Protein AF-A0A0C2GUL5-F1 (afdb_monomer_lite)

Foldseek 3Di:
DDPPDDDLVVLLVVLVVLVVVLVVLVVVCCVVAPPDPQDPDPVVNVVCVVPVVVVNVVSVVVNVVSVVVSVVSLVVSLVVLVVVCVVPVVVSVVSNVVSVVVVVVVVVVVVVVVVVVVVSVVVVVVVVVVVVVVVVVVVVVVD

Sequence (143 aa):
MSSHAFNLKTAKQRLTRQLNELAASVKESEEYSHPWNFPTSLKDLQLFLATKPFIVTALCKKLECEKEGIWQFYNEYMCALTSLKEKDENVGSDLESNFEQYGEEKKEVASEIGNQLETRVVELECQEASIKQEMINETAHVT

pLDDT: mean 73.45, std 9.71, range [33.84, 90.31]

Secondary structure (DSSP, 8-state):
-------HHHHHHHHHHHHHHHHHHHHHHGGGPSSP---SSHHHHHHHHHHHHHHHHHHHHHHHHHHHHHHHHHHHHHHHHHHHHTT-HHHHHHHHHHHHHHHHHHHHHHHHHHHHHHHHHHHHHHHHHHHHHHHHHHHHT--

Organism: NCBI:txid51022

Structure (mmCIF, N/CA/C/O backbone):
data_AF-A0A0C2GUL5-F1
#
_entry.id   AF-A0A0C2GUL5-F1
#
loop_
_atom_site.group_PDB
_atom_site.id
_atom_site.type_symbol
_atom_site.label_atom_id
_atom_site.label_alt_id
_atom_site.label_comp_id
_atom_site.label_asym_id
_atom_site.label_entity_id
_atom_site.label_seq_id
_atom_site.pdbx_PDB_ins_code
_atom_site.Cartn_x
_atom_site.Cartn_y
_atom_site.Cartn_z
_atom_site.occupancy
_atom_site.B_iso_or_equiv
_atom_site.auth_seq_id
_atom_site.auth_comp_id
_atom_site.auth_asym_id
_atom_site.auth_atom_id
_atom_site.pdbx_PDB_model_num
ATOM 1 N N . MET A 1 1 ? 27.150 -14.673 -20.033 1.00 35.31 1 MET A N 1
ATOM 2 C CA . MET A 1 1 ? 26.002 -14.459 -19.126 1.00 35.31 1 MET A CA 1
ATOM 3 C C . MET A 1 1 ? 24.932 -13.719 -19.908 1.00 35.31 1 MET A C 1
ATOM 5 O O . MET A 1 1 ? 25.270 -12.759 -20.585 1.00 35.31 1 MET A O 1
ATOM 9 N N . SER A 1 2 ? 23.707 -14.246 -19.944 1.00 33.84 2 SER A N 1
ATOM 10 C CA . SER A 1 2 ? 22.619 -13.730 -20.785 1.00 33.84 2 SER A CA 1
ATOM 11 C C . SER A 1 2 ? 22.250 -12.306 -20.360 1.00 33.84 2 SER A C 1
ATOM 13 O O . SER A 1 2 ? 21.693 -12.105 -19.286 1.00 33.84 2 SER A O 1
ATOM 15 N N . SER A 1 3 ? 22.590 -11.329 -21.202 1.00 43.31 3 SER A N 1
ATOM 16 C CA . SER A 1 3 ? 22.059 -9.969 -21.143 1.00 43.31 3 SER A CA 1
ATOM 17 C C . SER A 1 3 ? 20.572 -10.048 -21.479 1.00 43.31 3 SER A C 1
ATOM 19 O O . SER A 1 3 ? 20.196 -10.098 -22.650 1.00 43.31 3 SER A O 1
ATOM 21 N N . HIS A 1 4 ? 19.716 -10.159 -20.465 1.00 51.16 4 HIS A N 1
ATOM 22 C CA . HIS A 1 4 ? 18.304 -9.870 -20.671 1.00 51.16 4 HIS A CA 1
ATOM 23 C C . HIS A 1 4 ? 18.205 -8.370 -20.931 1.00 51.16 4 HIS A C 1
ATOM 25 O O . HIS A 1 4 ? 18.445 -7.565 -20.034 1.00 51.16 4 HIS A O 1
ATOM 31 N N . ALA A 1 5 ? 17.921 -8.011 -22.185 1.00 60.59 5 ALA A N 1
ATOM 32 C CA . ALA A 1 5 ? 17.712 -6.632 -22.589 1.00 60.59 5 ALA A CA 1
ATOM 33 C C . ALA A 1 5 ? 16.672 -5.985 -21.664 1.00 60.59 5 ALA A C 1
ATOM 35 O O . ALA A 1 5 ? 15.583 -6.526 -21.453 1.00 60.59 5 ALA A O 1
ATOM 36 N N . PHE A 1 6 ? 17.043 -4.843 -21.093 1.00 65.56 6 PHE A N 1
ATOM 37 C CA . PHE A 1 6 ? 16.184 -4.043 -20.237 1.00 65.56 6 PHE A CA 1
ATOM 38 C C . PHE A 1 6 ? 14.845 -3.762 -20.942 1.00 65.56 6 PHE A C 1
ATOM 40 O O . PHE A 1 6 ? 14.818 -3.267 -22.068 1.00 65.56 6 PHE A O 1
ATOM 47 N N . ASN A 1 7 ? 13.726 -4.109 -20.297 1.00 79.31 7 ASN A N 1
ATOM 48 C CA . ASN A 1 7 ? 12.389 -3.981 -20.876 1.00 79.31 7 ASN A CA 1
ATOM 49 C C . ASN A 1 7 ? 11.496 -3.098 -19.997 1.00 79.31 7 ASN A C 1
ATOM 51 O O . ASN A 1 7 ? 10.854 -3.577 -19.057 1.00 79.31 7 ASN A O 1
ATOM 55 N N . LEU A 1 8 ? 11.434 -1.813 -20.355 1.00 73.31 8 LEU A N 1
ATOM 56 C CA . LEU A 1 8 ? 10.667 -0.780 -19.656 1.00 73.31 8 LEU A CA 1
ATOM 57 C C . LEU A 1 8 ? 9.188 -1.147 -19.491 1.00 73.31 8 LEU A C 1
ATOM 59 O O . LEU A 1 8 ? 8.599 -0.965 -18.427 1.00 73.31 8 LEU A O 1
ATOM 63 N N . LYS A 1 9 ? 8.583 -1.719 -20.537 1.00 79.19 9 LYS A N 1
ATOM 64 C CA . LYS A 1 9 ? 7.171 -2.118 -20.529 1.00 79.19 9 LYS A CA 1
ATOM 65 C C . LYS A 1 9 ? 6.888 -3.162 -19.448 1.00 79.19 9 LYS A C 1
ATOM 67 O O . LYS A 1 9 ? 5.903 -3.045 -18.723 1.00 79.19 9 LYS A O 1
ATOM 72 N N . THR A 1 10 ? 7.762 -4.158 -19.324 1.00 80.50 10 THR A N 1
ATOM 73 C CA . THR A 1 10 ? 7.602 -5.253 -18.356 1.00 80.50 10 THR A CA 1
ATOM 74 C C . THR A 1 10 ? 7.707 -4.744 -16.921 1.00 80.50 10 THR A C 1
ATOM 76 O O . THR A 1 10 ? 6.956 -5.179 -16.050 1.00 80.50 10 THR A O 1
ATOM 79 N N . ALA A 1 11 ? 8.586 -3.778 -16.663 1.00 75.75 11 ALA A N 1
ATOM 80 C CA . ALA A 1 11 ? 8.723 -3.213 -15.328 1.00 75.75 11 ALA A CA 1
ATOM 81 C C . ALA A 1 11 ? 7.606 -2.258 -14.945 1.00 75.75 11 ALA A C 1
ATOM 83 O O . ALA A 1 11 ? 7.108 -2.348 -13.827 1.00 75.75 11 ALA A O 1
ATOM 84 N N . LYS A 1 12 ? 7.137 -1.421 -15.879 1.00 78.06 12 LYS A N 1
ATOM 85 C CA . LYS A 1 12 ? 5.935 -0.603 -15.661 1.00 78.06 12 LYS A CA 1
ATOM 86 C C . LYS A 1 12 ? 4.729 -1.481 -15.325 1.00 78.06 12 LYS A C 1
ATOM 88 O O . LYS A 1 12 ? 4.004 -1.192 -14.374 1.00 78.06 12 LYS A O 1
ATOM 93 N N . GLN A 1 13 ? 4.550 -2.596 -16.040 1.00 78.75 13 GLN A N 1
ATOM 94 C CA . GLN A 1 13 ? 3.502 -3.577 -15.732 1.00 78.75 13 GLN A CA 1
ATOM 95 C C . GLN A 1 13 ? 3.674 -4.204 -14.344 1.00 78.75 13 GLN A C 1
ATOM 97 O O . GLN A 1 13 ? 2.699 -4.323 -13.604 1.00 78.75 13 GLN A O 1
ATOM 102 N N . ARG A 1 14 ? 4.899 -4.583 -13.971 1.00 79.88 14 ARG A N 1
ATOM 103 C CA . ARG A 1 14 ? 5.179 -5.200 -12.670 1.00 79.88 14 ARG A CA 1
ATOM 104 C C . ARG A 1 14 ? 4.964 -4.229 -11.505 1.00 79.88 14 ARG A C 1
ATOM 106 O O . ARG A 1 14 ? 4.298 -4.612 -10.549 1.00 79.88 14 ARG A O 1
ATOM 113 N N . LEU A 1 15 ? 5.420 -2.982 -11.632 1.00 76.50 15 LEU A N 1
ATOM 114 C CA . LEU A 1 15 ? 5.182 -1.919 -10.652 1.00 76.50 15 LEU A CA 1
ATOM 115 C C . LEU A 1 15 ? 3.685 -1.616 -10.515 1.00 76.50 15 LEU A C 1
ATOM 117 O O . LEU A 1 15 ? 3.168 -1.543 -9.407 1.00 76.50 15 LEU A O 1
ATOM 121 N N . THR A 1 16 ? 2.960 -1.529 -11.637 1.00 78.50 16 THR A N 1
ATOM 122 C CA . THR A 1 16 ? 1.493 -1.360 -11.626 1.00 78.50 16 THR A CA 1
ATOM 123 C C . THR A 1 16 ? 0.808 -2.489 -10.863 1.00 78.50 16 THR A C 1
ATOM 125 O O . THR A 1 16 ? -0.091 -2.238 -10.067 1.00 78.50 16 THR A O 1
ATOM 128 N N . ARG A 1 17 ? 1.234 -3.739 -11.081 1.00 83.56 17 ARG A N 1
ATOM 129 C CA . ARG A 1 17 ? 0.658 -4.891 -10.385 1.00 83.56 17 ARG A CA 1
ATOM 130 C C . ARG A 1 17 ? 0.883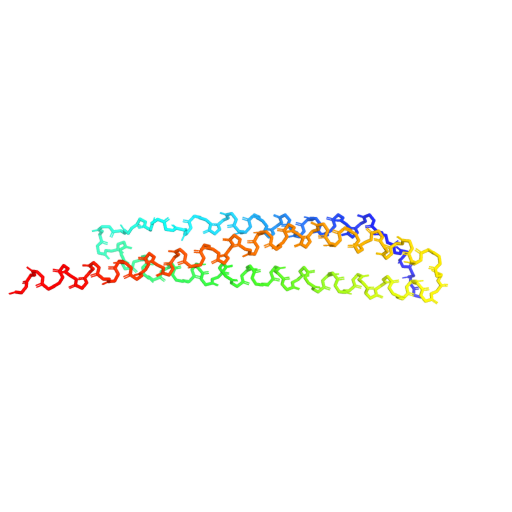 -4.810 -8.874 1.00 83.56 17 ARG A C 1
ATOM 132 O O . ARG A 1 17 ? -0.078 -4.975 -8.138 1.00 83.56 17 ARG A O 1
ATOM 139 N N . GLN A 1 18 ? 2.105 -4.512 -8.431 1.00 76.00 18 GLN A N 1
ATOM 140 C CA . GLN A 1 18 ? 2.414 -4.407 -6.999 1.00 76.00 18 GLN A CA 1
ATOM 141 C C . GLN A 1 18 ? 1.652 -3.254 -6.326 1.00 76.00 18 GLN A C 1
ATOM 143 O O . GLN A 1 18 ? 1.142 -3.418 -5.225 1.00 76.00 18 GLN A O 1
ATOM 148 N N . LEU A 1 19 ? 1.505 -2.113 -7.007 1.00 77.25 19 LEU A N 1
ATOM 149 C CA . LEU A 1 19 ? 0.696 -0.995 -6.508 1.00 77.25 19 LEU A CA 1
ATOM 150 C C . LEU A 1 19 ? -0.792 -1.359 -6.394 1.00 77.25 19 LEU A C 1
ATOM 152 O O . LEU A 1 19 ? -1.446 -0.976 -5.429 1.00 77.25 19 LEU A O 1
ATOM 156 N N . ASN A 1 20 ? -1.327 -2.127 -7.346 1.00 79.31 20 ASN A N 1
ATOM 157 C CA . ASN A 1 20 ? -2.710 -2.606 -7.282 1.00 79.31 20 ASN A CA 1
ATOM 158 C C . ASN A 1 20 ? -2.921 -3.627 -6.153 1.00 79.31 20 ASN A C 1
ATOM 160 O O . ASN A 1 20 ? -3.974 -3.621 -5.519 1.00 79.31 20 ASN A O 1
ATOM 164 N N . GLU A 1 21 ? -1.941 -4.499 -5.905 1.00 83.19 21 GLU A N 1
ATOM 165 C CA . GLU A 1 21 ? -1.954 -5.439 -4.777 1.00 83.19 21 GLU A CA 1
ATOM 166 C C . GLU A 1 21 ? -1.973 -4.679 -3.441 1.00 83.19 21 GLU A C 1
ATOM 168 O O . GLU A 1 21 ? -2.839 -4.945 -2.608 1.00 83.19 21 GLU A O 1
ATOM 173 N N . LEU A 1 22 ? -1.125 -3.652 -3.295 1.00 77.62 22 LEU A N 1
ATOM 174 C CA . LEU A 1 22 ? -1.123 -2.776 -2.121 1.00 77.62 22 LEU A CA 1
ATOM 175 C C . LEU A 1 22 ? -2.471 -2.059 -1.938 1.00 77.62 22 LEU A C 1
ATOM 177 O O . LEU A 1 22 ? -3.016 -2.038 -0.838 1.00 77.62 22 LEU A O 1
ATOM 181 N N . ALA A 1 23 ? -3.053 -1.518 -3.014 1.00 77.44 23 ALA A N 1
ATOM 182 C CA . ALA A 1 23 ? -4.362 -0.865 -2.960 1.00 77.44 23 ALA A CA 1
ATOM 183 C C . ALA A 1 23 ? -5.481 -1.824 -2.511 1.00 77.44 23 ALA A C 1
ATOM 185 O O . ALA A 1 23 ? -6.379 -1.431 -1.765 1.00 77.44 23 ALA A O 1
ATOM 186 N N . ALA A 1 24 ? -5.422 -3.093 -2.925 1.00 82.56 24 ALA A N 1
ATOM 187 C CA . ALA A 1 24 ? -6.362 -4.112 -2.470 1.00 82.56 24 ALA A CA 1
ATOM 188 C C . ALA A 1 24 ? -6.192 -4.427 -0.973 1.00 82.56 24 ALA A C 1
ATOM 190 O O . ALA A 1 24 ? -7.192 -4.497 -0.261 1.00 82.56 24 ALA A O 1
ATOM 191 N N . SER A 1 25 ? -4.951 -4.552 -0.486 1.00 77.06 25 SER A N 1
ATOM 192 C CA . SER A 1 25 ? -4.653 -4.748 0.942 1.00 77.06 25 SER A CA 1
ATOM 193 C C . SER A 1 25 ? -5.106 -3.558 1.802 1.00 77.06 25 SER A C 1
ATOM 195 O O . SER A 1 25 ? -5.632 -3.750 2.897 1.00 77.06 25 SER A O 1
ATOM 197 N N . VAL A 1 26 ? -4.958 -2.324 1.304 1.00 78.81 26 VAL A N 1
ATOM 198 C CA . VAL A 1 26 ? -5.470 -1.118 1.981 1.00 78.81 26 VAL A CA 1
ATOM 199 C C 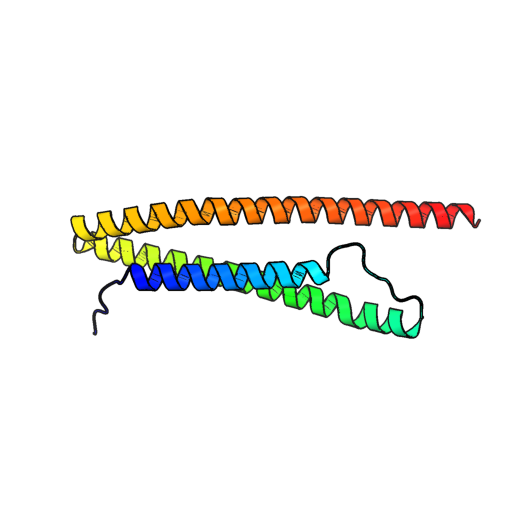. VAL A 1 26 ? -6.994 -1.159 2.065 1.00 78.81 26 VAL A C 1
ATOM 201 O O . VAL A 1 26 ? -7.549 -0.923 3.133 1.00 78.81 26 VAL A O 1
ATOM 204 N N . LYS A 1 27 ? -7.681 -1.543 0.987 1.00 81.56 27 LYS A N 1
ATOM 205 C CA . LYS A 1 27 ? -9.141 -1.680 1.001 1.00 81.56 27 LYS A CA 1
ATOM 206 C C . LYS A 1 27 ? -9.627 -2.766 1.969 1.00 81.56 27 LYS A C 1
ATOM 208 O O . LYS A 1 27 ? -10.602 -2.561 2.678 1.00 81.56 27 LYS A O 1
ATOM 213 N N . GLU A 1 28 ? -8.935 -3.903 2.040 1.00 76.38 28 GLU A N 1
ATOM 214 C CA . GLU A 1 28 ? -9.213 -4.965 3.026 1.00 76.38 28 GLU A CA 1
ATOM 215 C C . GLU A 1 28 ? -9.089 -4.438 4.469 1.00 76.38 28 GLU A C 1
ATOM 217 O O . GLU A 1 28 ? -9.865 -4.804 5.350 1.00 76.38 28 GLU A O 1
ATOM 222 N N . SER A 1 29 ? -8.158 -3.509 4.710 1.00 75.25 29 SER A N 1
ATOM 223 C CA . SER A 1 29 ? -7.982 -2.877 6.021 1.00 75.25 29 SER A CA 1
ATOM 224 C C . SER A 1 29 ? -9.179 -2.023 6.459 1.00 75.25 29 SER A C 1
ATOM 226 O O . SER A 1 29 ? -9.431 -1.891 7.660 1.00 75.25 29 SER A O 1
ATOM 228 N N . GLU A 1 30 ? -9.958 -1.489 5.510 1.00 76.94 30 GLU A N 1
ATOM 229 C CA . GLU A 1 30 ? -11.130 -0.652 5.792 1.00 76.94 30 GLU A CA 1
ATOM 230 C C . GLU A 1 30 ? -12.225 -1.425 6.543 1.00 76.94 30 GLU A C 1
ATOM 232 O O . GLU A 1 30 ? -12.976 -0.828 7.316 1.00 76.94 30 GLU A O 1
ATOM 237 N N . GLU A 1 31 ? -12.279 -2.756 6.408 1.00 71.81 31 GLU A N 1
ATOM 238 C CA . GLU A 1 31 ? -13.200 -3.630 7.158 1.00 71.81 31 GLU A CA 1
ATOM 239 C C . GLU A 1 31 ? -12.930 -3.629 8.672 1.00 71.81 31 GLU A C 1
ATOM 241 O O . GLU A 1 31 ? -13.774 -4.030 9.478 1.00 71.81 31 GLU A O 1
ATOM 246 N N . TYR A 1 32 ? -11.746 -3.164 9.068 1.00 71.81 32 TYR A N 1
ATOM 247 C CA . TYR A 1 32 ? -11.325 -2.998 10.454 1.00 71.81 32 TYR A CA 1
ATOM 248 C C . TYR A 1 32 ? -11.320 -1.523 10.870 1.00 71.81 32 TYR A C 1
ATOM 250 O O . TYR A 1 32 ? -10.767 -1.182 11.915 1.00 71.81 32 TYR A O 1
ATOM 258 N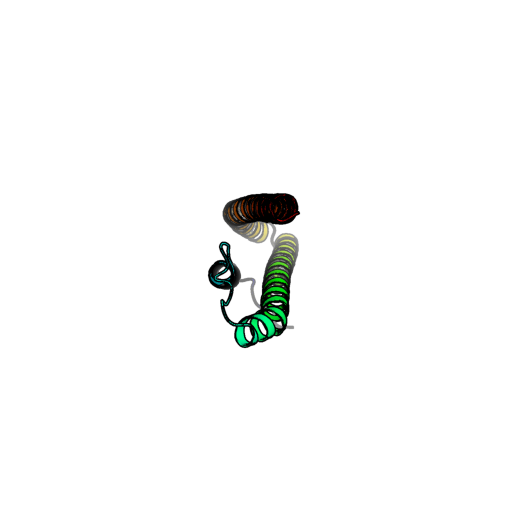 N . SER A 1 33 ? -11.931 -0.640 10.078 1.00 63.81 33 SER A N 1
ATOM 259 C CA . SER A 1 33 ? -12.061 0.777 10.407 1.00 63.81 33 SER A CA 1
ATOM 260 C C . SER A 1 33 ? -13.213 1.044 11.387 1.00 63.81 33 SER A C 1
ATOM 262 O O . SER A 1 33 ? -14.117 0.231 11.574 1.00 63.81 33 SER A O 1
ATOM 264 N N . HIS A 1 34 ? -13.133 2.171 12.092 1.00 58.19 34 HIS A N 1
ATOM 265 C CA . HIS A 1 34 ? -14.116 2.572 13.097 1.00 58.19 34 HIS A CA 1
ATOM 266 C C . HIS A 1 34 ? -15.448 3.050 12.479 1.00 58.19 34 HIS A C 1
ATOM 268 O O . HIS A 1 34 ? -15.424 3.654 11.401 1.00 58.19 34 HIS A O 1
ATOM 274 N N . PRO A 1 35 ? -16.583 2.897 13.196 1.00 58.69 35 PRO A N 1
ATOM 275 C CA . PRO A 1 35 ? -16.704 2.304 14.530 1.00 58.69 35 PRO A CA 1
ATOM 276 C C . PRO A 1 35 ? -16.703 0.774 14.514 1.00 58.69 35 PRO A C 1
ATOM 278 O O . PRO A 1 35 ? -17.307 0.133 13.655 1.00 58.69 35 PRO A O 1
ATOM 281 N N . TRP A 1 36 ? -16.028 0.176 15.497 1.00 71.75 36 TRP A N 1
ATOM 282 C CA . TRP A 1 36 ? -16.015 -1.276 15.650 1.00 71.75 36 TRP A CA 1
ATOM 283 C C . TRP A 1 36 ? -17.353 -1.747 16.211 1.00 71.75 36 TRP A C 1
ATOM 285 O O . TRP A 1 36 ? -17.796 -1.285 17.261 1.00 71.75 36 TRP A O 1
ATOM 295 N N . ASN A 1 37 ? -17.972 -2.718 15.542 1.00 70.62 37 ASN A N 1
ATOM 296 C CA . ASN A 1 37 ? -19.128 -3.415 16.094 1.00 70.62 37 ASN A CA 1
ATOM 297 C C . ASN A 1 37 ? -18.661 -4.302 17.254 1.00 70.62 37 ASN A C 1
ATOM 299 O O . ASN A 1 37 ? -18.250 -5.448 17.050 1.00 70.62 37 ASN A O 1
ATOM 303 N N . PHE A 1 38 ? -18.679 -3.745 18.466 1.00 74.06 38 PHE A N 1
ATOM 304 C CA . PHE A 1 38 ? -18.314 -4.476 19.669 1.00 74.06 38 PHE A CA 1
ATOM 305 C C . PHE A 1 38 ? -19.348 -5.563 19.966 1.00 74.06 38 PHE A C 1
ATOM 307 O O . PHE A 1 38 ? -20.556 -5.313 19.894 1.00 74.06 38 PHE A O 1
ATOM 314 N N . PRO A 1 39 ? -18.905 -6.777 20.320 1.00 84.44 39 PRO A N 1
ATOM 315 C CA . PRO A 1 39 ? -19.834 -7.821 20.696 1.00 84.44 39 PRO A CA 1
ATOM 316 C C . PRO A 1 39 ? -20.563 -7.470 21.992 1.00 84.44 39 PRO A C 1
ATOM 318 O O . PRO A 1 39 ? -19.969 -6.962 22.940 1.00 84.44 39 PRO A O 1
ATOM 321 N N . THR A 1 40 ? -21.848 -7.804 22.050 1.00 84.19 40 THR A N 1
ATOM 322 C CA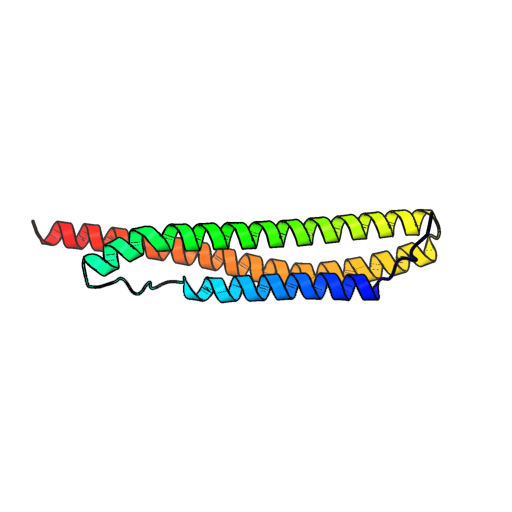 . THR A 1 40 ? -22.706 -7.557 23.218 1.00 84.19 40 THR A CA 1
ATOM 323 C C . THR A 1 40 ? -22.715 -8.720 24.213 1.00 84.19 40 THR A C 1
ATOM 325 O O . THR A 1 40 ? -23.232 -8.581 25.320 1.00 84.19 40 THR A O 1
ATOM 328 N N . SER A 1 41 ? -22.140 -9.871 23.846 1.00 90.31 41 SER A N 1
ATOM 329 C CA . SER A 1 41 ? -22.026 -11.043 24.715 1.00 90.31 41 SER A CA 1
ATOM 330 C C . SER A 1 41 ? -20.608 -11.190 25.273 1.00 90.31 41 SER A C 1
ATOM 332 O O . SER A 1 41 ? -19.620 -10.917 24.591 1.00 90.31 41 SER A O 1
ATOM 334 N N . LEU A 1 42 ? -20.495 -11.683 26.511 1.00 79.31 42 LEU A N 1
ATOM 335 C CA . LEU A 1 42 ? -19.202 -11.903 27.170 1.00 79.31 42 LEU A CA 1
ATOM 336 C C . LEU A 1 42 ? -18.303 -12.869 26.383 1.00 79.31 42 LEU A C 1
ATOM 338 O O . LEU A 1 42 ? -17.098 -12.654 26.275 1.00 79.31 42 LEU A O 1
ATOM 342 N N . LYS A 1 43 ? -18.892 -13.928 25.821 1.00 85.19 43 LYS A N 1
ATOM 343 C CA . LYS A 1 43 ? -18.164 -14.940 25.049 1.00 85.19 43 LYS A CA 1
ATOM 344 C C . LYS A 1 43 ? -17.601 -14.351 23.758 1.00 85.19 43 LYS A C 1
ATOM 346 O O . LYS A 1 43 ? -16.443 -14.595 23.421 1.00 85.19 43 LYS A O 1
ATOM 351 N N . ASP A 1 44 ? -18.405 -13.559 23.059 1.00 79.50 44 ASP A N 1
ATOM 352 C CA . ASP A 1 44 ? -17.985 -12.950 21.803 1.00 79.50 44 ASP A CA 1
ATOM 353 C C . ASP A 1 44 ? -16.977 -11.825 22.052 1.00 79.50 44 ASP A C 1
ATOM 355 O O . ASP A 1 44 ? -16.033 -11.680 21.282 1.00 79.50 44 ASP A O 1
ATOM 359 N N . LEU A 1 45 ? -17.100 -11.094 23.166 1.00 79.06 45 LEU A N 1
ATOM 360 C CA . LEU A 1 45 ? -16.121 -10.092 23.590 1.00 79.06 45 LEU A CA 1
ATOM 361 C C . LEU A 1 45 ? -14.754 -10.722 23.892 1.00 79.06 45 LEU A C 1
ATOM 363 O O . LEU A 1 45 ? -13.728 -10.213 23.445 1.00 79.06 45 LEU A O 1
ATOM 367 N N . GLN A 1 46 ? -14.723 -11.853 24.601 1.00 78.50 46 GLN A N 1
ATOM 368 C CA . GLN A 1 46 ? -13.480 -12.590 24.859 1.00 78.50 46 GLN A CA 1
ATOM 369 C C . GLN A 1 46 ? -12.816 -13.050 23.558 1.00 78.50 46 GLN A C 1
ATOM 371 O O . GLN A 1 46 ? -11.609 -12.880 23.386 1.00 78.50 46 GLN A O 1
ATOM 376 N N . LEU A 1 47 ? -13.604 -13.589 22.624 1.00 80.94 47 LEU A N 1
ATOM 377 C CA . LEU A 1 47 ? -13.104 -13.992 21.312 1.00 80.94 47 LEU A CA 1
ATOM 378 C C . LEU A 1 47 ? -12.587 -12.789 20.514 1.00 80.94 47 LEU A C 1
ATOM 380 O O . LEU A 1 47 ? -11.527 -12.863 19.898 1.00 80.94 47 LEU A O 1
ATOM 384 N N . PHE A 1 48 ? -13.310 -11.674 20.544 1.00 79.50 48 PHE A N 1
ATOM 385 C CA . PHE A 1 48 ? -12.950 -10.443 19.854 1.00 79.50 48 PHE A CA 1
ATOM 386 C C . PHE A 1 48 ? -11.612 -9.888 20.344 1.00 79.50 48 PHE A C 1
ATOM 388 O O . PHE A 1 48 ? -10.713 -9.653 19.537 1.00 79.50 48 PHE A O 1
ATOM 395 N N . LEU A 1 49 ? -11.438 -9.772 21.663 1.00 78.81 49 LEU A N 1
ATOM 396 C CA . LEU A 1 49 ? -10.191 -9.315 22.281 1.00 78.81 49 LEU A CA 1
ATOM 397 C C . LEU A 1 49 ? -9.021 -10.269 22.008 1.00 78.81 49 LEU A C 1
ATOM 399 O O . LEU A 1 49 ? -7.893 -9.821 21.828 1.00 78.81 49 LEU A O 1
ATOM 403 N N . ALA A 1 50 ? -9.284 -11.576 21.934 1.00 81.88 50 ALA A N 1
ATOM 404 C CA . ALA A 1 50 ? -8.258 -12.575 21.658 1.00 81.88 50 ALA A CA 1
ATOM 405 C C . ALA A 1 50 ? -7.849 -12.656 20.178 1.00 81.88 50 ALA A C 1
ATOM 407 O O . ALA A 1 50 ? -6.786 -13.193 19.891 1.00 81.88 50 ALA A O 1
ATOM 408 N N . THR A 1 51 ? -8.671 -12.178 19.235 1.00 80.44 51 THR A N 1
ATOM 409 C CA . THR A 1 51 ? -8.457 -12.408 17.791 1.00 80.44 51 THR A CA 1
ATOM 410 C C . THR A 1 51 ? -8.175 -11.136 17.003 1.00 80.44 51 THR A C 1
ATOM 412 O O . THR A 1 51 ? -7.259 -11.118 16.180 1.00 80.44 51 THR A O 1
ATOM 415 N N . LYS A 1 52 ? -8.906 -10.046 17.260 1.00 79.88 52 LYS A N 1
ATOM 416 C CA . LYS A 1 52 ? -8.792 -8.804 16.481 1.00 79.88 52 LYS A CA 1
ATOM 417 C C . LYS A 1 52 ? -7.397 -8.168 16.528 1.00 79.88 52 LYS A C 1
ATOM 419 O O . LYS A 1 52 ? -6.913 -7.818 15.453 1.00 79.88 52 LYS A O 1
ATOM 424 N N . PRO A 1 53 ? -6.691 -8.089 17.676 1.00 81.56 53 PRO A N 1
ATOM 425 C CA . PRO A 1 53 ? -5.331 -7.543 17.707 1.00 81.56 53 PRO A CA 1
ATOM 426 C C . PRO A 1 53 ? -4.344 -8.310 16.818 1.00 81.56 53 PRO A C 1
ATOM 428 O O . PRO A 1 53 ? -3.508 -7.701 16.151 1.00 81.56 53 PRO A O 1
ATOM 431 N N . PHE A 1 54 ? -4.457 -9.641 16.758 1.00 81.75 54 PHE A N 1
ATOM 432 C CA . PHE A 1 54 ? -3.600 -10.467 15.903 1.00 81.75 54 PHE A CA 1
ATOM 433 C C . PHE A 1 54 ? -3.869 -10.219 14.423 1.00 81.75 54 PHE A C 1
ATOM 435 O O . PHE A 1 54 ? -2.923 -10.086 13.649 1.00 81.75 54 PHE A O 1
ATOM 442 N N . ILE A 1 55 ? -5.146 -10.125 14.043 1.00 81.31 55 ILE A N 1
ATOM 443 C CA . ILE A 1 55 ? -5.558 -9.863 12.661 1.00 81.31 55 ILE A CA 1
ATOM 444 C C . ILE A 1 55 ? -5.048 -8.491 12.206 1.00 81.31 55 ILE A C 1
ATOM 446 O O . ILE A 1 55 ? -4.396 -8.400 11.169 1.00 81.31 55 ILE A O 1
ATOM 450 N N . VAL A 1 56 ? -5.252 -7.449 13.020 1.00 80.19 56 VAL A N 1
ATOM 451 C CA . VAL A 1 56 ? -4.765 -6.092 12.723 1.00 80.19 56 VAL A CA 1
ATOM 452 C C . VAL A 1 56 ? -3.239 -6.071 12.620 1.00 80.19 56 VAL A C 1
ATOM 454 O O . VAL A 1 56 ? -2.693 -5.561 11.648 1.00 80.19 56 VAL A O 1
ATOM 457 N N . THR A 1 57 ? -2.531 -6.704 13.560 1.00 82.88 57 THR A N 1
ATOM 458 C CA . THR A 1 57 ? -1.059 -6.774 13.529 1.00 82.88 57 THR A CA 1
ATOM 459 C C . THR A 1 57 ? -0.540 -7.485 12.277 1.00 82.88 57 THR A C 1
ATOM 461 O O . THR A 1 57 ? 0.453 -7.059 11.686 1.00 82.88 57 THR A O 1
ATOM 464 N N . ALA A 1 58 ? -1.181 -8.584 11.871 1.00 81.62 58 ALA A N 1
ATOM 465 C CA . ALA A 1 58 ? -0.803 -9.321 10.670 1.00 81.62 58 ALA A CA 1
ATOM 466 C C . ALA A 1 58 ? -1.008 -8.478 9.405 1.00 81.62 58 ALA A C 1
ATOM 468 O O . ALA A 1 58 ? -0.140 -8.462 8.533 1.00 81.62 58 ALA A O 1
ATOM 469 N N . LEU A 1 59 ? -2.115 -7.738 9.340 1.00 80.06 59 LEU A N 1
ATOM 470 C CA . LEU A 1 59 ? -2.424 -6.862 8.221 1.00 80.06 59 LEU A CA 1
ATOM 471 C C . LEU A 1 59 ? -1.450 -5.674 8.134 1.00 80.06 59 LEU A C 1
ATOM 473 O O . LEU A 1 59 ? -0.922 -5.407 7.056 1.00 80.06 59 LEU A O 1
ATOM 477 N N . CYS A 1 60 ? -1.095 -5.045 9.260 1.00 81.75 60 CYS A N 1
ATOM 478 C CA . CYS A 1 60 ? -0.058 -4.006 9.285 1.00 81.75 60 CYS A CA 1
ATOM 479 C C . CYS A 1 60 ? 1.296 -4.529 8.782 1.00 81.75 60 CYS A C 1
ATOM 481 O O . CYS A 1 60 ? 1.957 -3.872 7.981 1.00 81.75 60 CYS A O 1
ATOM 483 N N . LYS A 1 61 ? 1.703 -5.735 9.203 1.00 86.00 61 LYS A N 1
ATOM 484 C CA . LYS A 1 61 ? 2.947 -6.359 8.718 1.00 86.00 61 LYS A CA 1
ATOM 485 C C . LYS A 1 61 ? 2.912 -6.628 7.215 1.00 86.00 61 LYS A C 1
ATOM 487 O O . LYS A 1 61 ? 3.910 -6.397 6.542 1.00 86.00 61 LYS A O 1
ATOM 492 N N . LYS A 1 62 ? 1.779 -7.106 6.692 1.00 83.25 62 LYS A N 1
ATOM 493 C CA . LYS A 1 62 ? 1.589 -7.352 5.256 1.00 83.25 62 LYS A CA 1
ATOM 494 C C . LYS A 1 62 ? 1.766 -6.061 4.450 1.00 83.25 62 LYS A C 1
ATOM 496 O O . LYS A 1 62 ? 2.542 -6.058 3.500 1.00 83.25 62 LYS A O 1
ATOM 501 N N . LEU A 1 63 ? 1.120 -4.972 4.876 1.00 79.75 63 LEU A N 1
ATOM 502 C CA . LEU A 1 63 ? 1.222 -3.660 4.227 1.00 79.75 63 LEU A CA 1
ATOM 503 C C . LEU A 1 63 ? 2.658 -3.113 4.233 1.00 79.75 63 LEU A C 1
ATOM 505 O O . LEU A 1 63 ? 3.134 -2.632 3.206 1.00 79.75 63 LEU A O 1
ATOM 509 N N . GLU A 1 64 ? 3.372 -3.229 5.356 1.00 84.25 64 GLU A N 1
ATOM 510 C CA . GLU A 1 64 ? 4.779 -2.813 5.436 1.00 84.25 64 GLU A CA 1
ATOM 511 C C . GLU A 1 64 ? 5.683 -3.633 4.504 1.00 84.25 64 GLU A C 1
ATOM 513 O O . GLU A 1 64 ? 6.475 -3.062 3.753 1.00 84.25 64 GLU A O 1
ATOM 518 N N . CYS A 1 65 ? 5.520 -4.959 4.463 1.00 84.75 65 CYS A N 1
ATOM 519 C CA . CYS A 1 65 ? 6.283 -5.804 3.541 1.00 84.75 65 CYS A CA 1
ATOM 520 C C . CYS A 1 65 ? 5.999 -5.476 2.065 1.00 84.75 65 CYS A C 1
ATOM 522 O O . CYS A 1 65 ? 6.922 -5.464 1.248 1.00 84.75 65 CYS A O 1
ATOM 524 N N . GLU A 1 66 ? 4.741 -5.206 1.705 1.00 80.62 66 GLU A N 1
ATOM 525 C CA . GLU A 1 66 ? 4.363 -4.799 0.345 1.00 80.62 66 GLU A CA 1
ATOM 526 C C . GLU A 1 66 ? 4.997 -3.448 -0.026 1.00 80.62 66 GLU A C 1
ATOM 528 O O . GLU A 1 66 ? 5.572 -3.315 -1.112 1.00 80.62 66 GLU A O 1
ATOM 533 N N . LYS A 1 67 ? 4.985 -2.477 0.899 1.00 82.75 67 LYS A N 1
ATOM 534 C CA . LYS A 1 67 ? 5.637 -1.168 0.738 1.00 82.75 67 LYS A CA 1
ATOM 535 C C . LYS A 1 67 ? 7.146 -1.302 0.511 1.00 82.75 67 LYS A C 1
ATOM 537 O O . LYS A 1 67 ? 7.677 -0.739 -0.448 1.00 82.75 67 LYS A O 1
ATOM 542 N N . GLU A 1 68 ? 7.838 -2.065 1.358 1.00 85.00 68 GLU A N 1
ATOM 543 C CA . GLU A 1 68 ? 9.282 -2.304 1.229 1.00 85.00 68 GLU A CA 1
ATOM 544 C C . GLU A 1 68 ? 9.631 -3.018 -0.082 1.00 85.00 68 GLU A C 1
ATOM 54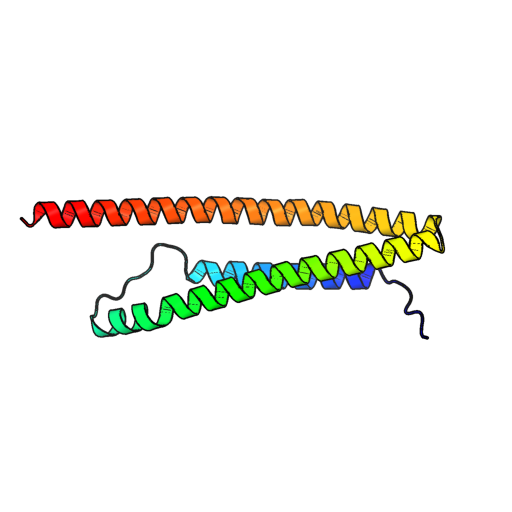6 O O . GLU A 1 68 ? 10.594 -2.643 -0.752 1.00 85.00 68 GLU A O 1
ATOM 551 N N . GLY A 1 69 ? 8.828 -4.005 -0.491 1.00 81.81 69 GLY A N 1
ATOM 552 C CA . GLY A 1 69 ? 9.032 -4.733 -1.743 1.00 81.81 69 GLY A CA 1
ATOM 553 C C . GLY A 1 69 ? 8.878 -3.854 -2.988 1.00 81.81 69 GLY A C 1
ATOM 554 O O . GLY A 1 69 ? 9.646 -3.996 -3.942 1.00 81.81 69 GLY A O 1
ATOM 555 N N . ILE A 1 70 ? 7.924 -2.917 -2.980 1.00 80.25 70 ILE A N 1
ATOM 556 C CA . ILE A 1 70 ? 7.767 -1.914 -4.047 1.00 80.25 70 ILE A CA 1
ATOM 557 C C . ILE A 1 70 ? 8.989 -0.991 -4.094 1.00 80.25 70 ILE A C 1
ATOM 559 O O . ILE A 1 70 ? 9.523 -0.736 -5.175 1.00 80.25 70 ILE A O 1
ATOM 563 N N . TRP A 1 71 ? 9.463 -0.530 -2.934 1.00 81.75 71 TRP A N 1
ATOM 564 C CA . TRP A 1 71 ? 10.631 0.348 -2.844 1.00 81.75 71 TRP A CA 1
ATOM 565 C C . TRP A 1 71 ? 11.917 -0.330 -3.330 1.00 81.75 71 TRP A C 1
ATOM 567 O O . TRP A 1 71 ? 12.678 0.251 -4.105 1.00 81.75 71 TRP A O 1
ATOM 577 N N . GLN A 1 72 ? 12.146 -1.581 -2.926 1.00 83.38 72 GLN A N 1
ATOM 578 C CA . GLN A 1 72 ? 13.275 -2.378 -3.407 1.00 83.38 72 GLN A CA 1
ATOM 579 C C . GLN A 1 72 ? 13.212 -2.573 -4.922 1.00 83.38 72 GLN A C 1
ATOM 581 O O . GLN A 1 72 ? 14.198 -2.303 -5.604 1.00 83.38 72 GLN A O 1
ATOM 586 N N . PHE A 1 73 ? 12.048 -2.956 -5.460 1.00 79.56 73 PHE A N 1
ATOM 587 C CA . PHE A 1 73 ? 11.872 -3.126 -6.902 1.00 79.56 73 PHE A CA 1
ATOM 588 C C . PHE A 1 73 ? 12.155 -1.832 -7.675 1.00 79.56 73 PHE A C 1
ATOM 590 O O . PHE A 1 73 ? 12.838 -1.861 -8.699 1.00 79.56 73 PHE A O 1
ATOM 597 N N . TYR A 1 74 ? 11.660 -0.694 -7.181 1.00 75.81 74 TYR A N 1
ATOM 598 C CA . TYR A 1 74 ? 11.923 0.610 -7.784 1.00 75.81 74 TYR A CA 1
ATOM 599 C C . TYR A 1 74 ? 13.425 0.928 -7.814 1.00 75.81 74 TYR A C 1
ATOM 601 O O . TYR A 1 74 ? 13.958 1.269 -8.870 1.00 75.81 74 TYR A O 1
ATOM 609 N N . ASN A 1 75 ? 14.127 0.738 -6.692 1.00 79.62 75 ASN A N 1
ATOM 610 C CA . ASN A 1 75 ? 15.567 0.991 -6.598 1.00 79.62 75 ASN A CA 1
ATOM 611 C C . ASN A 1 75 ? 16.392 0.067 -7.498 1.00 79.62 75 ASN A C 1
ATOM 613 O O . ASN A 1 75 ? 17.282 0.540 -8.201 1.00 79.62 75 ASN A O 1
ATOM 617 N N . GLU A 1 76 ? 16.084 -1.232 -7.527 1.00 82.12 76 GLU A N 1
ATOM 618 C CA . GLU A 1 76 ? 16.737 -2.184 -8.434 1.00 82.12 76 GLU A CA 1
ATOM 619 C C . GLU A 1 76 ? 16.596 -1.746 -9.896 1.00 82.12 76 GLU A C 1
ATOM 621 O O . GLU A 1 76 ? 17.541 -1.847 -10.684 1.00 82.12 76 GLU A O 1
ATOM 626 N N . TYR A 1 77 ? 15.421 -1.224 -10.252 1.00 79.00 77 TYR A N 1
ATOM 627 C CA . TYR A 1 77 ? 15.139 -0.771 -11.603 1.00 79.00 77 TYR A CA 1
ATOM 628 C C . TYR A 1 77 ? 15.872 0.523 -11.965 1.00 79.00 77 TYR A C 1
ATOM 630 O O . TYR A 1 77 ? 16.425 0.620 -13.062 1.00 79.00 77 TYR A O 1
ATOM 638 N N . MET A 1 78 ? 15.944 1.475 -11.031 1.00 74.75 78 MET A N 1
ATOM 639 C CA . MET A 1 78 ? 16.746 2.690 -11.186 1.00 74.75 78 MET A CA 1
ATOM 640 C C . MET A 1 78 ? 18.232 2.361 -11.348 1.00 74.75 78 MET A C 1
ATOM 642 O O . MET A 1 78 ? 18.865 2.844 -12.280 1.00 74.75 78 MET A O 1
ATOM 646 N N . CYS A 1 79 ? 18.780 1.455 -10.533 1.00 80.00 79 CYS A N 1
ATOM 647 C CA . CYS A 1 79 ? 20.166 1.012 -10.687 1.00 80.00 79 CYS A CA 1
ATOM 648 C C . CYS A 1 79 ? 20.420 0.370 -12.062 1.00 80.00 79 CYS A C 1
ATOM 650 O O . CYS A 1 79 ? 21.441 0.644 -12.695 1.00 80.00 79 CYS A O 1
ATOM 652 N N . ALA A 1 80 ? 19.489 -0.456 -12.553 1.00 78.50 80 ALA A N 1
ATOM 653 C CA . ALA A 1 80 ? 19.599 -1.072 -13.875 1.00 78.50 80 ALA A CA 1
ATOM 654 C C . ALA A 1 80 ? 19.570 -0.037 -15.016 1.00 78.50 80 ALA A C 1
ATOM 656 O O . ALA A 1 80 ? 20.291 -0.204 -16.002 1.00 78.50 80 ALA A O 1
ATOM 657 N N . LEU A 1 81 ? 18.776 1.030 -14.873 1.00 72.50 81 LEU A N 1
ATOM 658 C CA . LEU A 1 81 ? 18.733 2.164 -15.800 1.00 72.50 81 LEU A CA 1
ATOM 659 C C . LEU A 1 81 ? 20.045 2.947 -15.806 1.00 72.50 81 LEU A C 1
ATOM 661 O O . LEU A 1 81 ? 20.605 3.180 -16.878 1.00 72.50 81 LEU A O 1
ATOM 665 N N . THR A 1 82 ? 20.586 3.268 -14.630 1.00 75.44 82 THR A N 1
ATOM 666 C CA . THR A 1 82 ? 21.884 3.944 -14.505 1.00 75.44 82 THR A CA 1
ATOM 667 C C . THR A 1 82 ? 22.997 3.128 -15.174 1.00 75.44 82 THR A C 1
ATOM 669 O O . THR A 1 82 ? 23.749 3.658 -15.989 1.00 75.44 82 THR A O 1
ATOM 672 N N . SER A 1 83 ? 23.045 1.809 -14.947 1.00 77.62 83 SER A N 1
ATOM 673 C CA . SER A 1 83 ? 24.008 0.916 -15.616 1.00 77.62 83 SER A CA 1
ATOM 674 C C . SER A 1 83 ? 23.805 0.786 -17.134 1.00 77.62 83 SER A C 1
ATOM 676 O O . SER A 1 83 ? 24.727 0.383 -17.848 1.00 77.62 83 SER A O 1
ATOM 678 N N . LEU A 1 84 ? 22.597 1.053 -17.643 1.00 74.94 84 LEU A N 1
ATOM 679 C CA . LEU A 1 84 ? 22.313 1.081 -19.080 1.00 74.94 84 LEU A CA 1
ATOM 680 C C . LEU A 1 84 ? 22.797 2.399 -19.699 1.00 74.94 84 LEU A C 1
ATOM 682 O O . LEU A 1 84 ? 23.428 2.375 -20.753 1.00 74.94 84 LEU A O 1
ATOM 686 N N . LYS A 1 85 ? 22.572 3.521 -19.008 1.00 70.00 85 LYS A N 1
ATOM 687 C CA . LYS A 1 85 ? 23.046 4.860 -19.384 1.00 70.00 85 LYS A CA 1
ATOM 688 C C . LYS A 1 85 ? 24.564 4.947 -19.468 1.00 70.00 85 LYS A C 1
ATOM 690 O O . LYS A 1 85 ? 25.088 5.546 -20.396 1.00 70.00 85 LYS A O 1
ATOM 695 N N . GLU A 1 86 ? 25.274 4.276 -18.566 1.00 75.88 86 GLU A N 1
ATOM 696 C CA . GLU A 1 86 ? 26.738 4.160 -18.625 1.00 75.88 86 GLU A CA 1
ATOM 697 C C . GLU A 1 86 ? 27.244 3.421 -19.882 1.00 75.88 86 GLU A C 1
ATOM 699 O O . GLU A 1 86 ? 28.405 3.577 -20.260 1.00 75.88 86 GLU A O 1
ATOM 704 N N . LYS A 1 87 ? 26.401 2.604 -20.532 1.00 75.12 87 LYS A N 1
ATOM 705 C CA . LYS A 1 87 ? 26.753 1.817 -21.730 1.00 75.12 87 LYS A CA 1
ATOM 706 C C . LYS A 1 87 ? 26.281 2.454 -23.036 1.00 75.12 87 LYS A C 1
ATOM 708 O O . LYS A 1 87 ? 26.960 2.307 -24.048 1.00 75.12 87 LYS A O 1
ATOM 713 N N . ASP A 1 88 ? 25.124 3.107 -23.016 1.00 71.00 88 ASP A N 1
ATOM 714 C CA . ASP A 1 88 ? 24.541 3.845 -24.136 1.00 71.00 88 ASP A CA 1
ATOM 715 C C . ASP A 1 88 ? 23.761 5.040 -23.574 1.00 71.00 88 ASP A C 1
ATOM 717 O O . ASP A 1 88 ? 22.641 4.902 -23.076 1.00 71.00 88 ASP A O 1
ATOM 721 N N . GLU A 1 89 ? 24.397 6.211 -23.605 1.00 71.88 89 GLU A N 1
ATOM 722 C CA . GLU A 1 89 ? 23.934 7.416 -22.914 1.00 71.88 89 GLU A CA 1
ATOM 723 C C . GLU A 1 89 ? 22.587 7.919 -23.452 1.00 71.88 89 GLU A C 1
ATOM 725 O O . GLU A 1 89 ? 21.711 8.281 -22.668 1.00 71.88 89 GLU A O 1
ATOM 730 N N . ASN A 1 90 ? 22.373 7.858 -24.771 1.00 69.50 90 ASN A N 1
ATOM 731 C CA . ASN A 1 90 ? 21.123 8.308 -25.389 1.00 69.50 90 ASN A CA 1
ATOM 732 C C . ASN A 1 90 ? 19.963 7.357 -25.069 1.00 69.50 90 ASN A C 1
ATOM 734 O O . ASN A 1 90 ? 18.888 7.805 -24.675 1.00 69.50 90 ASN A O 1
ATOM 738 N N . VAL A 1 91 ? 20.175 6.041 -25.187 1.00 69.00 91 VAL A N 1
ATOM 739 C CA . VAL A 1 91 ? 19.122 5.052 -24.896 1.00 69.00 91 VAL A CA 1
ATOM 740 C C . VAL A 1 91 ? 18.820 4.991 -23.396 1.00 69.00 91 VAL A C 1
ATOM 742 O O . VAL A 1 91 ? 17.659 4.886 -23.001 1.00 69.00 91 VAL A O 1
ATOM 745 N N . GLY A 1 92 ? 19.845 5.075 -22.547 1.00 66.19 92 GLY A N 1
ATOM 746 C CA . GLY A 1 92 ? 19.681 5.067 -21.098 1.00 66.19 92 GLY A CA 1
ATOM 747 C C . GLY A 1 92 ? 19.006 6.326 -20.563 1.00 66.19 92 GLY A C 1
ATOM 748 O O . GLY A 1 92 ? 18.130 6.203 -19.713 1.00 66.19 92 GLY A O 1
ATOM 749 N N . SER A 1 93 ? 19.342 7.511 -21.086 1.00 72.50 93 SER A N 1
ATOM 750 C CA . SER A 1 93 ? 18.747 8.771 -20.622 1.00 72.50 93 SER A CA 1
ATOM 751 C C . SER A 1 93 ? 17.268 8.903 -21.008 1.00 72.50 93 SER A C 1
ATOM 753 O O . SER A 1 93 ? 16.471 9.362 -20.190 1.00 72.50 93 SER A O 1
ATOM 755 N N . ASP A 1 94 ? 16.872 8.447 -22.203 1.00 76.38 94 ASP A N 1
ATOM 756 C CA . ASP A 1 94 ? 15.460 8.433 -22.619 1.00 76.38 94 ASP A CA 1
ATOM 757 C C . ASP A 1 94 ? 14.627 7.460 -21.771 1.00 76.38 94 ASP A C 1
ATOM 759 O O . ASP A 1 94 ? 13.503 7.767 -21.368 1.00 76.38 94 ASP A O 1
ATOM 763 N N . LEU A 1 95 ? 15.174 6.278 -21.469 1.00 73.75 95 LEU A N 1
ATOM 764 C CA . LEU A 1 95 ? 14.494 5.278 -20.644 1.00 73.75 95 LEU A CA 1
ATOM 765 C C . LEU A 1 95 ? 14.419 5.690 -19.169 1.00 73.75 95 LEU A C 1
ATOM 767 O O . LEU A 1 95 ? 13.393 5.439 -18.537 1.00 73.75 95 LEU A O 1
ATOM 771 N N . GLU A 1 96 ? 15.468 6.325 -18.643 1.00 71.88 96 GLU A N 1
ATOM 772 C CA . GLU A 1 96 ? 15.518 6.869 -17.284 1.00 71.88 96 GLU A CA 1
ATOM 773 C C . GLU A 1 96 ? 14.489 7.984 -17.120 1.00 71.88 96 GLU A C 1
ATOM 775 O O . GLU A 1 96 ? 13.622 7.875 -16.260 1.00 71.88 96 GLU A O 1
ATOM 780 N N . SER A 1 97 ? 14.471 8.970 -18.021 1.00 79.38 97 SER A N 1
ATOM 781 C CA . SER A 1 97 ? 13.507 10.074 -17.962 1.00 79.38 97 SER A CA 1
ATOM 782 C C . SER A 1 97 ? 12.052 9.587 -18.089 1.00 79.38 97 SER A C 1
ATOM 784 O O . SER A 1 97 ? 11.171 10.024 -17.350 1.00 79.38 97 SER A O 1
ATOM 786 N N . ASN A 1 98 ? 11.789 8.594 -18.950 1.00 79.19 98 ASN A N 1
ATOM 787 C CA . ASN A 1 98 ? 10.455 7.995 -19.105 1.00 79.19 98 ASN A CA 1
ATOM 788 C C . ASN A 1 98 ? 10.023 7.147 -17.890 1.00 79.19 98 ASN A C 1
ATOM 790 O O . ASN A 1 98 ? 8.824 6.919 -17.670 1.00 79.19 98 ASN A O 1
ATOM 794 N N . PHE A 1 99 ? 10.983 6.618 -17.128 1.00 73.19 99 PHE A N 1
ATOM 795 C CA . PHE A 1 99 ? 10.717 5.867 -15.905 1.00 73.19 99 PHE A CA 1
ATOM 796 C C . PHE A 1 99 ? 10.588 6.786 -14.688 1.00 73.19 99 PHE A C 1
ATOM 798 O O . PHE A 1 99 ? 9.661 6.585 -13.913 1.00 73.19 99 PHE A O 1
ATOM 805 N N . GLU A 1 100 ? 11.418 7.822 -14.567 1.00 76.31 100 GLU A N 1
ATOM 806 C CA . GLU A 1 100 ? 11.303 8.865 -13.541 1.00 76.31 100 GLU A CA 1
ATOM 807 C C . GLU A 1 100 ? 9.982 9.616 -13.653 1.00 76.31 100 GLU A C 1
ATOM 809 O O . GLU A 1 100 ? 9.289 9.754 -12.653 1.00 76.31 100 GLU A O 1
ATOM 814 N N . GLN A 1 101 ? 9.568 10.019 -14.861 1.00 81.12 101 GLN A N 1
ATOM 815 C CA . GLN A 1 101 ? 8.269 10.669 -15.056 1.00 81.12 101 GLN A CA 1
ATOM 816 C C . GLN A 1 101 ? 7.116 9.769 -14.586 1.00 81.12 101 GLN A C 1
ATOM 818 O O . GLN A 1 101 ? 6.209 10.215 -13.890 1.00 81.12 101 GLN A O 1
ATOM 823 N N . TYR A 1 102 ? 7.179 8.476 -14.912 1.00 74.94 102 TYR A N 1
ATOM 824 C CA . TYR A 1 102 ? 6.205 7.501 -14.427 1.00 74.94 102 TYR A CA 1
ATOM 825 C C . TYR A 1 102 ? 6.291 7.308 -12.902 1.00 74.94 102 TYR A C 1
ATOM 827 O O . TYR A 1 102 ? 5.270 7.136 -12.241 1.00 74.94 102 TYR A O 1
ATOM 835 N N . GLY A 1 103 ? 7.499 7.332 -12.338 1.00 68.06 103 GLY A N 1
ATOM 836 C CA . GLY A 1 103 ? 7.752 7.268 -10.903 1.00 68.06 103 GLY A CA 1
ATOM 837 C C . GLY A 1 103 ? 7.155 8.458 -10.159 1.00 68.06 103 GLY A C 1
ATOM 838 O O . GLY A 1 103 ? 6.474 8.247 -9.163 1.00 68.06 103 GLY A O 1
ATOM 839 N N . GLU A 1 104 ? 7.329 9.679 -10.665 1.00 74.12 104 GLU A N 1
ATOM 840 C CA . GLU A 1 104 ? 6.757 10.903 -10.092 1.00 74.12 104 GLU A CA 1
ATOM 841 C C . GLU A 1 104 ? 5.221 10.900 -10.171 1.00 74.12 104 GLU A C 1
ATOM 843 O O . GLU A 1 104 ? 4.566 11.147 -9.161 1.00 74.12 104 GLU A O 1
ATOM 848 N N . GLU A 1 105 ? 4.628 10.477 -11.295 1.00 72.75 105 GLU A N 1
ATOM 849 C CA . GLU A 1 105 ? 3.169 10.277 -11.393 1.00 72.75 105 GLU A CA 1
ATOM 850 C C . GLU A 1 105 ? 2.657 9.252 -10.363 1.00 72.75 105 GLU A C 1
ATOM 852 O O . GLU A 1 105 ? 1.587 9.412 -9.774 1.00 72.75 105 GLU A O 1
ATOM 857 N N . LYS A 1 106 ? 3.410 8.173 -10.113 1.00 69.38 106 LYS A N 1
ATOM 858 C CA . LYS A 1 106 ? 3.046 7.179 -9.089 1.00 69.38 106 LYS A CA 1
ATOM 859 C C . LYS A 1 106 ? 3.345 7.633 -7.669 1.00 69.38 106 LYS A C 1
ATOM 861 O O . LYS A 1 106 ? 2.665 7.178 -6.755 1.00 69.38 106 LYS A O 1
ATOM 866 N N . LYS A 1 107 ? 4.309 8.525 -7.477 1.00 69.06 107 LYS A N 1
ATOM 867 C CA . LYS A 1 107 ? 4.655 9.127 -6.193 1.00 69.06 107 LYS A CA 1
ATOM 868 C C . LYS A 1 107 ? 3.607 10.138 -5.757 1.00 69.06 107 LYS A C 1
ATOM 870 O O . LYS A 1 107 ? 3.287 10.143 -4.579 1.00 69.06 107 LYS A O 1
ATOM 875 N N . GLU A 1 108 ? 3.017 10.910 -6.670 1.00 70.31 108 GLU A N 1
ATOM 876 C CA . GLU A 1 108 ? 1.830 11.720 -6.357 1.00 70.31 108 GLU A CA 1
ATOM 877 C C . GLU A 1 108 ? 0.680 10.836 -5.875 1.00 70.31 108 GLU A C 1
ATOM 879 O O . GLU A 1 108 ? 0.140 11.078 -4.801 1.00 70.31 108 GLU A O 1
ATOM 884 N N . VAL A 1 109 ? 0.386 9.741 -6.587 1.00 66.56 109 VAL A N 1
ATOM 885 C CA . VAL A 1 109 ? -0.646 8.777 -6.165 1.00 66.56 109 VAL A CA 1
ATOM 886 C C . VAL A 1 109 ? -0.302 8.138 -4.812 1.00 66.56 109 VAL A C 1
ATOM 888 O O . VAL A 1 109 ? -1.160 8.032 -3.942 1.00 66.56 109 VAL A O 1
ATOM 891 N N . ALA A 1 110 ? 0.951 7.733 -4.596 1.00 62.94 110 ALA A N 1
ATOM 892 C CA . ALA A 1 110 ? 1.393 7.149 -3.331 1.00 62.94 110 ALA A CA 1
ATOM 893 C C . ALA A 1 110 ? 1.394 8.167 -2.179 1.00 62.94 110 ALA A C 1
ATOM 895 O O . ALA A 1 110 ? 1.086 7.801 -1.050 1.00 62.94 110 ALA A O 1
ATOM 896 N N . SER A 1 111 ? 1.711 9.434 -2.450 1.00 67.44 111 SER A N 1
ATOM 897 C CA . SER A 1 111 ? 1.678 10.522 -1.472 1.00 67.44 111 SER A CA 1
ATOM 898 C C . SER A 1 111 ? 0.249 10.924 -1.139 1.00 67.44 111 SER A C 1
ATOM 900 O O . SER A 1 111 ? -0.034 11.223 0.013 1.00 67.44 111 SER A O 1
ATOM 902 N N . GLU A 1 112 ? -0.661 10.906 -2.110 1.00 70.50 112 GLU A N 1
ATOM 903 C CA . GLU A 1 112 ? -2.085 11.122 -1.872 1.00 70.50 112 GLU A CA 1
ATOM 904 C C . GLU A 1 112 ? -2.658 10.005 -0.994 1.00 70.50 112 GLU A C 1
ATOM 906 O O . GLU A 1 112 ? -3.305 10.290 0.012 1.00 70.50 112 GLU A O 1
ATOM 911 N N . ILE A 1 113 ? -2.322 8.746 -1.293 1.00 63.53 113 ILE A N 1
ATOM 912 C CA . ILE A 1 113 ? -2.664 7.600 -0.440 1.00 63.53 113 ILE A CA 1
ATOM 913 C C . ILE A 1 113 ? -2.019 7.748 0.949 1.00 63.53 113 ILE A C 1
ATOM 915 O O . ILE A 1 113 ? -2.683 7.529 1.956 1.00 63.53 113 ILE A O 1
ATOM 919 N N . GLY A 1 114 ? -0.752 8.161 1.033 1.00 63.38 114 GLY A N 1
ATOM 920 C CA . GLY A 1 114 ? -0.050 8.402 2.298 1.00 63.38 114 GLY A CA 1
ATOM 921 C C . GLY A 1 114 ? -0.719 9.480 3.154 1.00 63.38 114 GLY A C 1
ATOM 922 O O . GLY A 1 114 ? -0.990 9.246 4.327 1.00 63.38 114 GLY A O 1
ATOM 923 N N . ASN A 1 115 ? -1.080 10.614 2.554 1.00 69.88 115 ASN A N 1
ATOM 924 C CA . ASN A 1 115 ? -1.789 11.706 3.224 1.00 69.88 115 ASN A CA 1
ATOM 925 C C . ASN A 1 115 ? -3.190 11.273 3.687 1.00 69.88 115 ASN A C 1
ATOM 927 O O . ASN A 1 115 ? -3.642 11.667 4.765 1.00 69.88 115 ASN A O 1
ATOM 931 N N . GLN A 1 116 ? -3.881 10.444 2.895 1.00 63.12 116 GLN A N 1
ATOM 932 C CA . GLN A 1 116 ? -5.159 9.843 3.287 1.00 63.12 116 GLN A CA 1
ATOM 933 C C . GLN A 1 116 ? -4.984 8.906 4.490 1.00 63.12 116 GLN A C 1
ATOM 935 O O . GLN A 1 116 ? -5.778 8.967 5.429 1.00 63.12 116 GLN A O 1
ATOM 940 N N . LEU A 1 117 ? -3.925 8.091 4.504 1.00 55.31 117 LEU A N 1
ATOM 941 C CA . LEU A 1 117 ? -3.599 7.206 5.624 1.00 55.31 117 LEU A CA 1
ATOM 942 C C . LEU A 1 117 ? -3.225 7.992 6.890 1.00 55.31 117 LEU A C 1
ATOM 944 O O . LEU A 1 117 ? -3.733 7.668 7.959 1.00 55.31 117 LEU A O 1
ATOM 948 N N . GLU A 1 118 ? -2.407 9.043 6.793 1.00 68.44 118 GLU A N 1
ATOM 949 C CA . GLU A 1 118 ? -2.058 9.908 7.933 1.00 68.44 118 GLU A CA 1
ATOM 950 C C . GLU A 1 118 ? -3.283 10.622 8.508 1.00 68.44 118 GLU A C 1
ATOM 952 O O . GLU A 1 118 ? -3.498 10.608 9.721 1.00 68.44 118 GLU A O 1
ATOM 957 N N . THR A 1 119 ? -4.134 11.179 7.641 1.00 73.69 119 THR A N 1
ATOM 958 C CA . THR A 1 119 ? -5.411 11.779 8.059 1.00 73.69 119 THR A CA 1
ATOM 959 C C . THR A 1 119 ? -6.252 10.752 8.808 1.00 73.69 119 THR A C 1
ATOM 961 O O . THR A 1 119 ? -6.797 11.038 9.875 1.00 73.69 119 THR A O 1
ATOM 964 N N . ARG A 1 120 ? -6.303 9.519 8.293 1.00 65.94 120 ARG A N 1
ATOM 965 C CA . ARG A 1 120 ? -7.074 8.445 8.909 1.00 65.94 120 ARG A CA 1
ATOM 966 C C . ARG A 1 120 ? -6.504 8.004 10.257 1.00 65.94 120 ARG A C 1
ATOM 968 O O . ARG A 1 120 ? -7.286 7.691 11.150 1.00 65.94 120 ARG A O 1
ATOM 975 N N . VAL A 1 121 ? -5.181 8.012 10.434 1.00 69.75 121 VAL A N 1
ATOM 976 C CA . VAL A 1 121 ? -4.533 7.760 11.734 1.00 69.75 121 VAL A CA 1
ATOM 977 C C . VAL A 1 121 ? -4.957 8.811 12.760 1.00 69.75 121 VAL A C 1
ATOM 979 O O . VAL A 1 121 ? -5.414 8.443 13.839 1.00 69.75 121 VAL A O 1
ATOM 982 N N . VAL A 1 122 ? -4.896 10.099 12.412 1.00 79.25 122 VAL A N 1
ATOM 983 C CA . VAL A 1 122 ? -5.286 11.192 13.322 1.00 79.25 122 VAL A CA 1
ATOM 984 C C . VAL A 1 122 ? -6.766 11.106 13.702 1.00 79.25 122 VAL A C 1
ATOM 986 O O . VAL A 1 122 ? -7.121 11.254 14.870 1.00 79.25 122 VAL A O 1
ATOM 989 N N . GLU A 1 123 ? -7.648 10.817 12.742 1.00 77.56 123 GLU A N 1
ATOM 990 C CA . GLU A 1 123 ? -9.072 10.608 13.028 1.00 77.56 123 GLU A CA 1
ATOM 991 C C . GLU A 1 123 ? -9.300 9.461 14.020 1.00 77.56 123 GLU A C 1
ATOM 993 O O . GLU A 1 123 ? -10.128 9.588 14.925 1.00 77.56 123 GLU A O 1
ATOM 998 N N . LEU A 1 124 ? -8.561 8.357 13.870 1.00 62.62 124 LEU A N 1
ATOM 999 C CA . LEU A 1 124 ? -8.636 7.213 14.778 1.00 62.62 124 LEU A CA 1
ATOM 1000 C C . LEU A 1 124 ? -8.135 7.571 16.184 1.00 62.62 124 LEU A C 1
ATOM 1002 O O . LEU A 1 124 ? -8.797 7.218 17.159 1.00 62.62 124 LEU A O 1
ATOM 1006 N N . GLU A 1 125 ? -7.030 8.311 16.303 1.00 76.12 125 GLU A N 1
ATOM 1007 C CA . GLU A 1 125 ? -6.511 8.788 17.594 1.00 76.12 125 GLU A CA 1
ATOM 1008 C C . GLU A 1 125 ? -7.511 9.714 18.301 1.00 76.12 125 GLU A C 1
ATOM 1010 O O . GLU A 1 125 ? -7.761 9.575 19.503 1.00 76.12 125 GLU A O 1
ATOM 1015 N N . CYS A 1 126 ? -8.142 10.630 17.560 1.00 72.94 126 CYS A N 1
ATOM 1016 C CA . CYS A 1 126 ? -9.179 11.507 18.100 1.00 72.94 126 CYS A CA 1
ATOM 1017 C C . CYS A 1 126 ? -10.415 10.726 18.564 1.00 72.94 126 CYS A C 1
ATOM 1019 O O . CYS A 1 126 ? -10.961 11.016 19.631 1.00 72.94 126 CYS A O 1
ATOM 1021 N N . GLN A 1 127 ? -10.854 9.730 17.791 1.00 68.81 127 GLN A N 1
ATOM 1022 C CA . GLN A 1 127 ? -11.988 8.879 18.159 1.00 68.81 127 GLN A CA 1
ATOM 1023 C C . GLN A 1 127 ? -11.682 8.047 19.407 1.00 68.81 127 GLN A C 1
ATOM 1025 O O . GLN A 1 127 ? -12.502 7.996 20.323 1.00 68.81 127 GLN A O 1
ATOM 1030 N N . GLU A 1 128 ? -10.485 7.462 19.493 1.00 73.38 128 GLU A N 1
ATOM 1031 C CA . GLU A 1 128 ? -10.042 6.729 20.679 1.00 73.38 128 GLU A CA 1
ATOM 1032 C C . GLU A 1 128 ? -10.006 7.636 21.921 1.00 73.38 128 GLU A C 1
ATOM 1034 O O . GLU A 1 128 ? -10.481 7.246 22.991 1.00 73.38 128 GLU A O 1
ATOM 1039 N N . ALA A 1 129 ? -9.484 8.859 21.787 1.00 76.12 129 ALA A N 1
ATOM 1040 C CA . ALA A 1 129 ? -9.450 9.834 22.874 1.00 76.12 129 ALA A CA 1
ATOM 1041 C C . ALA A 1 129 ? -10.861 10.239 23.336 1.00 76.12 129 ALA A C 1
ATOM 1043 O O . ALA A 1 129 ? -11.115 10.303 24.541 1.00 76.12 129 ALA A O 1
ATOM 1044 N N . SER A 1 130 ? -11.786 10.458 22.396 1.00 72.56 130 SER A N 1
ATOM 1045 C CA . SER A 1 130 ? -13.181 10.798 22.700 1.00 72.56 130 SER A CA 1
ATOM 1046 C C . SER A 1 130 ? -13.878 9.676 23.467 1.00 72.56 130 SER A C 1
ATOM 1048 O O . SER A 1 130 ? -14.484 9.927 24.506 1.00 72.56 130 SER A O 1
ATOM 1050 N N . ILE A 1 131 ? -13.716 8.427 23.019 1.00 71.94 131 ILE A N 1
ATOM 1051 C CA . ILE A 1 131 ? -14.312 7.254 23.675 1.00 71.94 131 ILE A CA 1
ATOM 1052 C C . ILE A 1 131 ? -13.740 7.076 25.085 1.00 71.94 131 ILE A C 1
ATOM 1054 O O . ILE A 1 131 ? -14.488 6.854 26.035 1.00 71.94 131 ILE A O 1
ATOM 1058 N N . LYS A 1 132 ? -12.420 7.226 25.264 1.00 73.69 132 LYS A N 1
ATOM 1059 C CA . LYS A 1 132 ? -11.800 7.169 26.600 1.00 73.69 132 LYS A CA 1
ATOM 1060 C C . LYS A 1 132 ? -12.368 8.239 27.533 1.00 73.69 132 LYS A C 1
ATOM 1062 O O . LYS A 1 132 ? -12.623 7.948 28.700 1.00 73.69 132 LYS A O 1
ATOM 1067 N N . GLN A 1 133 ? -12.585 9.454 27.033 1.00 68.75 133 GLN A N 1
ATOM 1068 C CA . GLN A 1 133 ? -13.161 10.540 27.822 1.00 68.75 133 GLN A CA 1
ATOM 1069 C C . GLN A 1 133 ? -14.626 10.273 28.196 1.00 68.75 133 GLN A C 1
ATOM 1071 O O . GLN A 1 133 ? -15.014 10.508 29.340 1.00 68.75 133 GLN A O 1
ATOM 1076 N N . GLU A 1 134 ? -15.428 9.761 27.263 1.00 71.75 134 GLU A N 1
ATOM 1077 C CA . GLU A 1 134 ? -16.820 9.373 27.517 1.00 71.75 134 GLU A CA 1
ATOM 1078 C C . GLU A 1 134 ? -16.908 8.264 28.569 1.00 71.75 134 GLU A C 1
ATOM 1080 O O . GLU A 1 134 ? -17.661 8.404 29.530 1.00 71.75 134 GLU A O 1
ATOM 1085 N N . MET A 1 135 ? -16.060 7.234 28.478 1.00 69.75 135 MET A N 1
ATOM 1086 C CA . MET A 1 135 ? -15.996 6.171 29.486 1.00 69.75 135 MET A CA 1
ATOM 1087 C C . MET A 1 135 ? -15.640 6.713 30.876 1.00 69.75 135 MET A C 1
ATOM 1089 O O . MET A 1 135 ? -16.254 6.323 31.868 1.00 69.75 135 MET A O 1
ATOM 1093 N N . ILE A 1 136 ? -14.673 7.631 30.977 1.00 72.06 136 ILE A N 1
ATOM 1094 C CA . ILE A 1 136 ? -14.310 8.271 32.253 1.00 72.06 136 ILE A CA 1
ATOM 1095 C C . ILE A 1 136 ? -15.496 9.068 32.820 1.00 72.06 136 ILE A C 1
ATOM 1097 O O . ILE A 1 136 ? -15.781 8.976 34.016 1.00 72.06 136 ILE A O 1
ATOM 1101 N N . ASN A 1 137 ? -16.213 9.808 31.972 1.00 64.38 137 ASN A N 1
ATOM 1102 C CA . ASN A 1 137 ? -17.362 10.619 32.377 1.00 64.38 137 ASN A CA 1
ATOM 1103 C C . ASN A 1 137 ? -18.562 9.759 32.814 1.00 64.38 137 ASN A C 1
ATOM 1105 O O . ASN A 1 137 ? -19.206 10.079 33.812 1.00 64.38 137 ASN A O 1
ATOM 1109 N N . GLU A 1 138 ? -18.838 8.649 32.126 1.00 57.72 138 GLU A N 1
ATOM 1110 C CA . GLU A 1 138 ? -19.875 7.690 32.529 1.00 57.72 138 GLU A CA 1
ATOM 1111 C C . GLU A 1 138 ? -19.534 7.008 33.858 1.00 57.72 138 GLU A C 1
ATOM 1113 O O . GLU A 1 138 ? -20.402 6.845 34.713 1.00 57.72 138 GLU A O 1
ATOM 1118 N N . THR A 1 139 ? -18.259 6.682 34.087 1.00 56.09 139 THR A N 1
ATOM 1119 C CA . THR A 1 139 ? -17.818 6.067 35.349 1.00 56.09 139 THR A CA 1
ATOM 1120 C C . THR A 1 139 ? -17.912 7.051 36.526 1.00 56.09 139 THR A C 1
ATOM 1122 O O . THR A 1 139 ? -18.187 6.638 37.649 1.00 56.09 139 THR A O 1
ATOM 1125 N N . ALA A 1 140 ? -17.752 8.357 36.279 1.00 53.41 140 ALA A N 1
ATOM 1126 C CA . ALA A 1 140 ? -17.886 9.416 37.285 1.00 53.41 140 ALA A CA 1
ATOM 1127 C C . ALA A 1 140 ? -19.346 9.789 37.626 1.00 53.41 140 ALA A C 1
ATOM 1129 O O . ALA A 1 140 ? -19.585 10.414 38.655 1.00 53.41 140 ALA A O 1
ATOM 1130 N N . HIS A 1 141 ? -20.327 9.425 36.791 1.00 49.41 141 HIS A N 1
ATOM 1131 C CA . HIS A 1 141 ? -21.762 9.634 37.051 1.00 49.41 141 HIS A CA 1
ATOM 1132 C C . HIS A 1 141 ? -22.446 8.470 37.787 1.00 49.41 141 HIS A C 1
ATOM 1134 O O . HIS A 1 141 ? -23.617 8.581 38.149 1.00 49.41 141 HIS A O 1
ATOM 1140 N N . VAL A 1 142 ? -21.731 7.365 38.020 1.00 49.25 142 VAL A N 1
ATOM 1141 C CA . VAL A 1 142 ? -22.241 6.165 38.713 1.00 49.25 142 VAL A CA 1
ATOM 1142 C C . VAL A 1 142 ? -21.721 6.059 40.164 1.00 49.25 142 VAL A C 1
ATOM 1144 O O . VAL A 1 142 ? -22.093 5.139 40.892 1.00 49.25 142 VAL A O 1
ATOM 1147 N N . THR A 1 143 ? -20.925 7.027 40.627 1.00 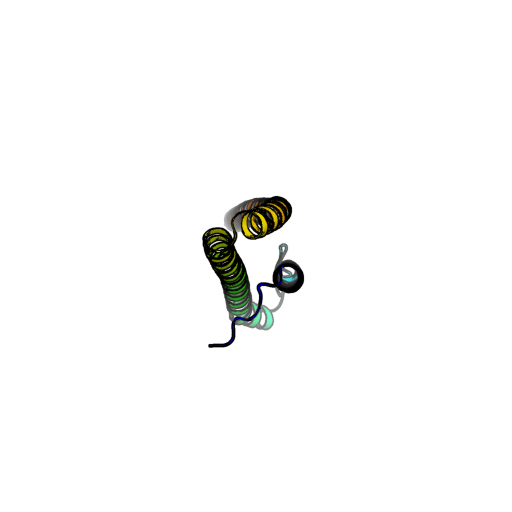44.84 143 THR A N 1
ATOM 1148 C CA . THR A 1 143 ? -20.527 7.223 42.040 1.00 44.84 143 THR A CA 1
ATOM 1149 C C . THR A 1 143 ? -21.165 8.466 42.627 1.00 44.84 143 THR A C 1
ATOM 1151 O O . THR A 1 143 ? -21.625 8.387 43.787 1.00 44.84 143 THR A O 1
#

Radius of gyration: 22.91 Å; chains: 1; bounding box: 50×27×67 Å